Protein AF-A0A7G1IT68-F1 (afdb_monomer)

pLDDT: mean 86.22, std 8.09, range [57.31, 93.44]

Mean predicted aligned error: 4.83 Å

Organism: Mycobacterium kansasii (NCBI:txid1768)

Sequence (67 aa):
MFPFVFTAARLTEHHTAGGMSRQLPYLSELQPALFVEVSPELARIRGLTHMDWARSPAAPRWMRGCW

Nearest PDB structures (foldseek):
  2nya-assembly2_F  TM=9.529E-01  e=3.758E-02  Escherichia coli K-12
  7vw6-assembly1_A  TM=8.299E-01  e=2.401E-01  Methylorubrum extorquens AM1
  3ml1-assembly1_A  TM=8.137E-01  e=2.242E-01  Cupriavidus necator H16
  8j83-assembly1_A  TM=8.239E-01  e=3.160E-01  Methylorubrum extorquens AM1

InterPro domains:
  IPR009010 Aspartate decarboxylase-like domain superfamily [SSF50692] (2-55)

Solvent-accessible surface area (backbone atoms only — not comparable to full-atom values): 4457 Å² total; per-residue (Å²): 139,79,98,66,91,84,82,88,84,82,54,96,60,38,58,89,93,22,85,76,27,65,76,37,66,77,40,27,70,78,62,74,68,66,62,43,82,60,54,79,70,56,29,64,77,67,72,58,52,80,72,33,81,41,81,49,95,91,44,99,57,72,21,33,27,44,117

Radius of gyration: 13.28 Å; Cα contacts (8 Å, |Δi|>4): 69; chains: 1; bounding box: 30×22×32 Å

Structure (mmCIF, N/CA/C/O backbone):
data_AF-A0A7G1IT68-F1
#
_entry.id   AF-A0A7G1IT68-F1
#
loop_
_atom_site.group_PDB
_atom_site.id
_atom_site.type_symbol
_atom_site.label_atom_id
_atom_site.label_alt_id
_atom_site.label_comp_id
_atom_site.label_asym_id
_atom_site.label_entity_id
_atom_site.label_seq_id
_atom_site.pdbx_PDB_ins_code
_atom_site.Cartn_x
_atom_site.Cartn_y
_atom_site.Cartn_z
_atom_site.occupancy
_atom_site.B_iso_or_equiv
_atom_site.auth_seq_id
_atom_site.auth_comp_id
_atom_site.auth_asym_id
_atom_site.auth_atom_id
_atom_site.pdbx_PDB_model_num
ATOM 1 N N . MET A 1 1 ? -22.204 11.561 5.144 1.00 57.31 1 MET A N 1
ATOM 2 C CA . MET A 1 1 ? -21.151 12.013 6.080 1.00 57.31 1 MET A CA 1
ATOM 3 C C . MET A 1 1 ? -20.138 10.887 6.236 1.00 57.31 1 MET A C 1
ATOM 5 O O . MET A 1 1 ? -20.565 9.749 6.397 1.00 57.31 1 MET A O 1
ATOM 9 N N . PHE A 1 2 ? -18.838 11.169 6.119 1.00 76.50 2 PHE A N 1
ATOM 10 C CA . PHE A 1 2 ? -17.772 10.159 6.184 1.00 76.50 2 PHE A CA 1
ATOM 11 C C . PHE A 1 2 ? -16.951 10.378 7.464 1.00 76.50 2 PHE A C 1
ATOM 13 O O . PHE A 1 2 ? -16.199 11.344 7.521 1.00 76.50 2 PHE A O 1
ATOM 20 N N . PRO A 1 3 ? -17.115 9.541 8.507 1.00 86.62 3 PRO A N 1
ATOM 21 C CA . PRO A 1 3 ? -16.539 9.796 9.832 1.00 86.62 3 PRO A CA 1
ATOM 22 C C . PRO A 1 3 ? -15.056 9.410 9.953 1.00 86.62 3 PRO A C 1
ATOM 24 O O . PRO A 1 3 ? -14.521 9.407 11.055 1.00 86.62 3 PRO A O 1
ATOM 27 N N . PHE A 1 4 ? -14.400 9.047 8.848 1.00 86.69 4 PHE A N 1
ATOM 28 C CA . PHE A 1 4 ? -13.026 8.555 8.848 1.00 86.69 4 PHE A CA 1
ATOM 29 C C . PHE A 1 4 ? -12.160 9.361 7.896 1.00 86.69 4 PHE A C 1
ATOM 31 O O . PHE A 1 4 ? -12.609 9.762 6.821 1.00 86.69 4 PHE A O 1
ATOM 38 N N . VAL A 1 5 ? -10.907 9.552 8.295 1.00 88.75 5 VAL A N 1
ATOM 39 C CA . VAL A 1 5 ? 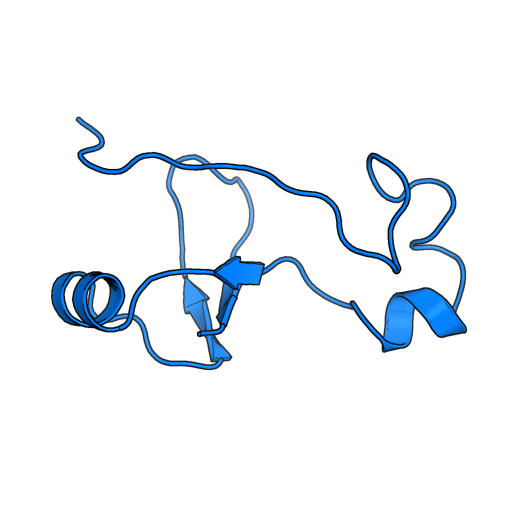-9.881 10.179 7.467 1.00 88.75 5 VAL A CA 1
ATOM 40 C C . VAL A 1 5 ? -9.284 9.114 6.554 1.00 88.75 5 VAL A C 1
ATOM 42 O O . VAL A 1 5 ? -8.907 8.039 7.015 1.00 88.75 5 VAL A O 1
ATOM 45 N N . PHE A 1 6 ? -9.214 9.414 5.260 1.00 88.50 6 PHE A N 1
ATOM 46 C CA . PHE A 1 6 ? -8.549 8.571 4.274 1.00 88.50 6 PHE A CA 1
ATOM 47 C C . PHE A 1 6 ? -7.243 9.241 3.852 1.00 88.50 6 PHE A C 1
ATOM 49 O O . PHE A 1 6 ? -7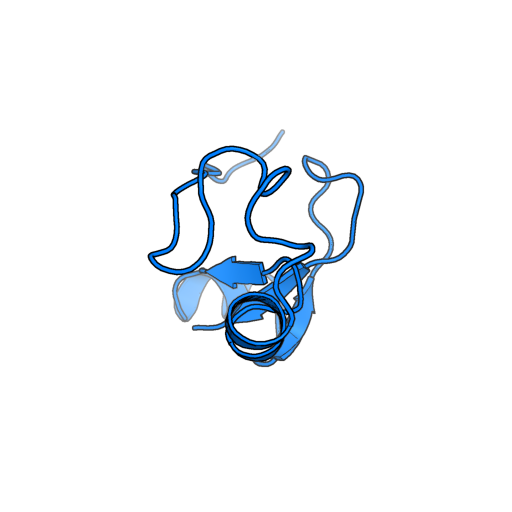.261 10.374 3.372 1.00 88.50 6 PHE A O 1
ATOM 56 N N . THR A 1 7 ? -6.127 8.534 4.011 1.00 90.31 7 THR A N 1
ATOM 57 C CA . THR A 1 7 ? -4.794 9.014 3.630 1.00 90.31 7 THR A CA 1
ATOM 58 C C . THR A 1 7 ? -4.230 8.115 2.539 1.00 90.31 7 THR A C 1
ATOM 60 O O . THR A 1 7 ? -4.354 6.896 2.613 1.00 90.31 7 THR A O 1
ATOM 63 N N . ALA A 1 8 ? -3.598 8.714 1.530 1.00 90.94 8 ALA A N 1
ATOM 64 C CA . ALA A 1 8 ? -2.876 7.990 0.492 1.00 90.94 8 ALA A CA 1
ATOM 65 C C . ALA A 1 8 ? -1.367 8.164 0.697 1.00 90.94 8 ALA A C 1
ATOM 67 O O . ALA A 1 8 ? -0.872 9.290 0.762 1.00 90.94 8 ALA A O 1
ATOM 68 N N . ALA A 1 9 ? -0.647 7.048 0.778 1.00 90.44 9 ALA A N 1
ATOM 69 C CA . ALA A 1 9 ? 0.805 7.006 0.902 1.00 90.44 9 ALA A CA 1
ATOM 70 C C . ALA A 1 9 ? 1.438 6.305 -0.310 1.00 90.44 9 ALA A C 1
ATOM 72 O O . ALA A 1 9 ? 0.745 5.764 -1.174 1.00 90.44 9 ALA A O 1
ATOM 73 N N . ARG A 1 10 ? 2.770 6.355 -0.394 1.00 92.38 10 ARG A N 1
ATOM 74 C CA . ARG A 1 10 ? 3.550 5.653 -1.421 1.00 92.38 10 ARG A CA 1
ATOM 75 C C . ARG A 1 10 ? 4.174 4.401 -0.828 1.00 92.38 10 ARG A C 1
ATOM 77 O O . ARG A 1 10 ? 4.496 4.377 0.354 1.00 92.38 10 ARG A O 1
ATOM 84 N N . LEU A 1 11 ? 4.395 3.422 -1.693 1.00 90.50 11 LEU A N 1
ATOM 85 C CA . LEU A 1 11 ? 5.116 2.197 -1.375 1.00 90.50 11 LEU A CA 1
ATOM 86 C C . LEU A 1 11 ? 6.460 2.195 -2.085 1.00 90.50 11 LEU A C 1
ATOM 88 O O . LEU A 1 11 ? 6.631 2.870 -3.104 1.00 90.50 11 LEU A O 1
ATOM 92 N N . THR A 1 12 ? 7.397 1.426 -1.547 1.00 92.25 12 THR A N 1
ATOM 93 C CA . THR A 1 12 ? 8.756 1.283 -2.073 1.00 92.25 12 THR A CA 1
ATOM 94 C C . THR A 1 12 ? 8.767 0.817 -3.528 1.00 92.25 12 THR A C 1
ATOM 96 O O . THR A 1 12 ? 9.576 1.288 -4.322 1.00 92.25 12 THR A O 1
ATOM 99 N N . GLU A 1 13 ? 7.820 -0.035 -3.911 1.00 93.00 13 GLU A N 1
ATOM 100 C CA . GLU A 1 13 ? 7.741 -0.683 -5.222 1.00 93.00 13 GLU A CA 1
ATOM 101 C C . GLU A 1 13 ? 7.116 0.222 -6.291 1.00 93.00 13 GLU A C 1
ATOM 103 O O . GLU A 1 13 ? 7.297 -0.007 -7.492 1.00 93.00 13 GLU A O 1
ATOM 108 N N . HIS A 1 14 ? 6.369 1.261 -5.893 1.00 93.12 14 HIS A N 1
ATOM 109 C CA . HIS A 1 14 ? 5.626 2.088 -6.836 1.00 93.12 14 HIS A CA 1
ATOM 110 C C . HIS A 1 14 ? 5.967 3.571 -6.801 1.00 93.12 14 HIS A C 1
ATOM 112 O O . HIS A 1 14 ? 5.731 4.298 -5.839 1.00 93.12 14 HIS A O 1
ATOM 118 N N . HIS A 1 15 ? 6.423 4.051 -7.957 1.00 91.75 15 HIS A N 1
ATOM 119 C CA . HIS A 1 15 ? 6.667 5.458 -8.185 1.00 91.75 15 HIS A CA 1
ATOM 120 C C . HIS A 1 15 ? 5.383 6.177 -8.617 1.00 91.75 15 HIS A C 1
ATOM 122 O O . HIS A 1 15 ? 4.784 5.824 -9.635 1.00 91.75 15 HIS A O 1
ATOM 128 N N . THR A 1 16 ? 5.001 7.206 -7.855 1.00 92.00 16 THR A N 1
ATOM 129 C CA . THR A 1 16 ? 3.847 8.092 -8.107 1.00 92.00 16 THR A CA 1
ATOM 130 C C . THR A 1 16 ? 2.543 7.324 -8.352 1.00 92.00 16 THR A C 1
ATOM 132 O O . THR A 1 16 ? 2.042 6.680 -7.437 1.00 92.00 16 THR A O 1
ATOM 135 N N . ALA A 1 17 ? 1.980 7.388 -9.560 1.00 87.56 17 ALA A N 1
ATOM 136 C CA . ALA A 1 17 ? 0.762 6.673 -9.942 1.00 87.56 17 ALA A CA 1
ATOM 137 C C . ALA A 1 17 ? 1.033 5.223 -10.397 1.00 87.56 17 ALA A C 1
ATOM 139 O O . ALA A 1 17 ? 0.105 4.461 -10.665 1.00 87.56 17 ALA A O 1
ATOM 140 N N . GLY A 1 18 ? 2.305 4.831 -10.502 1.00 88.94 18 GLY A N 1
ATOM 141 C CA . GLY A 1 18 ? 2.728 3.514 -10.962 1.00 88.94 18 GLY A CA 1
ATOM 142 C C . GLY A 1 18 ? 2.857 3.384 -12.480 1.00 88.94 18 GLY A C 1
ATOM 143 O O . GLY A 1 18 ? 3.020 2.270 -12.962 1.00 88.94 18 GLY A O 1
ATOM 144 N N . GLY A 1 19 ? 2.817 4.483 -13.244 1.00 90.94 19 GLY A N 1
ATOM 145 C CA . GLY A 1 19 ? 2.927 4.443 -14.712 1.00 90.94 19 GLY A CA 1
ATOM 146 C C . GLY A 1 19 ? 4.233 3.817 -15.217 1.00 90.94 19 GLY A C 1
ATOM 147 O O . GLY A 1 19 ? 4.223 3.105 -16.214 1.00 90.94 19 GLY A O 1
ATOM 148 N N . MET A 1 20 ? 5.336 4.020 -14.490 1.00 91.69 20 MET A N 1
ATOM 149 C CA . MET A 1 20 ? 6.626 3.392 -14.800 1.00 91.69 20 MET A CA 1
ATOM 150 C C . MET A 1 20 ? 6.789 2.015 -14.140 1.00 91.69 20 MET A C 1
ATOM 152 O O . MET A 1 20 ? 7.373 1.116 -14.732 1.00 91.69 20 MET A O 1
ATOM 156 N N . SER A 1 21 ? 6.284 1.831 -12.915 1.00 91.94 21 SER A N 1
ATOM 157 C CA . SER A 1 21 ? 6.593 0.644 -12.107 1.00 91.94 21 SER A CA 1
ATOM 158 C C . SER A 1 21 ? 5.597 -0.507 -12.216 1.00 91.94 21 SER A C 1
ATOM 160 O O . SER A 1 21 ? 5.993 -1.649 -12.025 1.00 91.94 21 SER A O 1
ATOM 162 N N . ARG A 1 22 ? 4.329 -0.260 -12.574 1.00 90.88 22 ARG A N 1
ATOM 163 C CA . ARG A 1 22 ? 3.306 -1.320 -12.723 1.00 90.88 22 ARG A CA 1
ATOM 164 C C . ARG A 1 22 ? 3.452 -2.160 -13.994 1.00 90.88 22 ARG A C 1
ATOM 166 O O . ARG A 1 22 ? 2.709 -3.112 -14.178 1.00 90.88 22 ARG A O 1
ATOM 173 N N . GLN A 1 23 ? 4.357 -1.772 -14.889 1.00 91.31 23 GLN A N 1
ATOM 174 C CA . GLN A 1 23 ? 4.692 -2.537 -16.094 1.00 91.31 23 GLN A CA 1
ATOM 175 C C . GLN A 1 23 ? 5.972 -3.366 -15.904 1.00 91.31 23 GLN A C 1
ATOM 177 O O . GLN A 1 23 ? 6.300 -4.187 -16.753 1.00 91.31 23 GLN A O 1
ATOM 182 N N . LEU A 1 24 ? 6.700 -3.162 -14.798 1.00 93.12 24 LEU A N 1
ATOM 183 C CA . LEU A 1 24 ? 7.893 -3.932 -14.455 1.00 93.12 24 LEU A CA 1
ATOM 184 C C . LEU A 1 24 ? 7.452 -5.206 -13.711 1.00 93.12 24 LEU A C 1
ATOM 186 O O . LEU A 1 24 ? 6.901 -5.076 -12.611 1.00 93.12 24 LEU A O 1
ATOM 190 N N . PRO A 1 25 ? 7.680 -6.416 -14.265 1.00 90.44 25 PRO A N 1
ATOM 191 C CA . PRO A 1 25 ? 7.155 -7.662 -13.697 1.00 90.44 25 PRO A CA 1
ATOM 192 C C . PRO A 1 25 ? 7.570 -7.876 -12.241 1.00 90.44 25 PRO A C 1
ATOM 194 O O . PRO A 1 25 ? 6.714 -8.053 -11.383 1.00 90.44 25 PRO A O 1
ATOM 197 N N . TYR A 1 26 ? 8.860 -7.704 -11.938 1.00 93.25 26 TYR A N 1
ATOM 198 C CA . TYR A 1 26 ? 9.391 -7.880 -10.584 1.00 93.25 26 TYR A CA 1
ATOM 199 C C . TYR A 1 26 ? 8.741 -6.958 -9.542 1.00 93.25 26 TYR A C 1
ATOM 201 O O . TYR A 1 26 ? 8.462 -7.383 -8.428 1.00 93.25 26 TYR A O 1
ATOM 209 N N . LEU A 1 27 ? 8.466 -5.697 -9.891 1.00 92.31 27 LEU A N 1
ATOM 210 C CA . LEU A 1 27 ? 7.821 -4.758 -8.964 1.00 92.31 27 LEU A CA 1
ATOM 211 C C . LEU A 1 27 ? 6.319 -5.029 -8.836 1.00 92.31 27 LEU A C 1
ATOM 213 O O . LEU A 1 27 ? 5.729 -4.830 -7.776 1.00 92.31 27 LEU A O 1
ATOM 217 N N . SER A 1 28 ? 5.699 -5.496 -9.917 1.00 91.00 28 SER A N 1
ATOM 218 C CA . SER A 1 28 ? 4.263 -5.770 -9.960 1.00 91.00 28 SER A CA 1
ATOM 219 C C . SER A 1 28 ? 3.892 -7.064 -9.237 1.00 91.00 28 SER A C 1
ATOM 221 O O . SER A 1 28 ? 2.779 -7.168 -8.731 1.00 91.00 28 SER A O 1
ATOM 223 N N . GLU A 1 29 ? 4.814 -8.024 -9.141 1.00 93.44 29 GLU A N 1
ATOM 224 C CA . GLU A 1 29 ? 4.652 -9.231 -8.323 1.00 93.44 29 GLU A CA 1
ATOM 225 C C . GLU A 1 29 ? 4.637 -8.918 -6.821 1.00 93.44 29 GLU A C 1
ATOM 227 O O . GLU A 1 29 ? 3.838 -9.498 -6.088 1.00 93.44 29 GLU A O 1
ATOM 232 N N . LEU A 1 30 ? 5.462 -7.968 -6.365 1.00 92.25 30 LEU A N 1
ATOM 233 C CA . LEU A 1 30 ? 5.538 -7.572 -4.954 1.00 92.25 30 LEU A CA 1
ATOM 234 C C . LEU A 1 30 ? 4.280 -6.828 -4.480 1.00 92.25 30 LEU A C 1
ATOM 236 O O . LEU A 1 30 ? 3.824 -7.023 -3.355 1.00 92.25 30 LEU A O 1
ATOM 240 N N . GLN A 1 31 ? 3.704 -5.979 -5.335 1.00 90.81 31 GLN A N 1
ATOM 241 C CA . GLN A 1 31 ? 2.575 -5.110 -4.982 1.00 90.81 31 GLN A CA 1
ATOM 242 C C . GLN A 1 31 ? 1.498 -5.133 -6.093 1.00 90.81 31 GLN A C 1
ATOM 244 O O . GLN A 1 31 ? 1.293 -4.156 -6.816 1.00 90.81 31 GLN A O 1
ATOM 249 N N . PRO A 1 32 ? 0.761 -6.249 -6.255 1.00 89.44 32 PRO A N 1
ATOM 250 C CA . PRO A 1 32 ? -0.070 -6.468 -7.443 1.00 89.44 32 PRO A CA 1
ATOM 251 C C . PRO A 1 32 ? -1.407 -5.719 -7.425 1.00 89.44 32 PRO A C 1
ATOM 253 O O . PRO A 1 32 ? -2.002 -5.460 -8.473 1.00 89.44 32 PRO A O 1
ATOM 256 N N . ALA A 1 33 ? -1.935 -5.403 -6.241 1.00 88.31 33 ALA A N 1
ATOM 257 C CA . ALA A 1 33 ? -3.305 -4.924 -6.085 1.00 88.31 33 ALA A CA 1
ATOM 258 C C . ALA A 1 33 ? -3.403 -3.744 -5.123 1.00 88.31 33 ALA A C 1
ATOM 260 O O . ALA A 1 33 ? -2.660 -3.647 -4.156 1.00 88.31 33 ALA A O 1
ATOM 261 N N . LEU A 1 34 ? -4.371 -2.863 -5.363 1.00 88.94 34 LEU A N 1
ATOM 262 C CA . LEU A 1 34 ? -4.687 -1.781 -4.437 1.00 88.94 34 LEU A CA 1
ATOM 263 C C . LEU A 1 34 ? -5.193 -2.356 -3.104 1.00 88.94 34 LEU A C 1
ATOM 265 O O . LEU A 1 34 ? -6.036 -3.259 -3.095 1.00 88.94 34 LEU A O 1
ATOM 269 N N . PHE A 1 35 ? -4.704 -1.810 -1.997 1.00 90.75 35 PHE A N 1
ATOM 270 C CA . PHE A 1 35 ? -5.094 -2.211 -0.650 1.00 90.75 35 PHE A CA 1
ATOM 271 C C . PHE A 1 35 ? -5.399 -0.993 0.218 1.00 90.75 35 PHE A C 1
ATOM 273 O O . PHE A 1 35 ? -5.148 0.149 -0.174 1.00 90.75 35 PHE A O 1
ATOM 280 N N . VAL A 1 36 ? -5.988 -1.259 1.376 1.00 90.88 36 VAL A N 1
ATOM 281 C CA . VAL A 1 36 ? -6.220 -0.272 2.423 1.00 90.88 36 VAL A CA 1
ATOM 282 C C . VAL A 1 36 ? -5.680 -0.822 3.735 1.00 90.88 36 VAL A C 1
ATOM 284 O O . VAL A 1 36 ? -5.974 -1.962 4.095 1.00 90.88 36 VAL A O 1
ATOM 287 N N . GLU A 1 37 ? -4.895 0.000 4.422 1.00 91.25 37 GLU A N 1
ATOM 288 C CA . GLU A 1 37 ? -4.455 -0.246 5.792 1.00 91.25 37 GLU A CA 1
ATOM 289 C C . GLU A 1 37 ? -5.435 0.42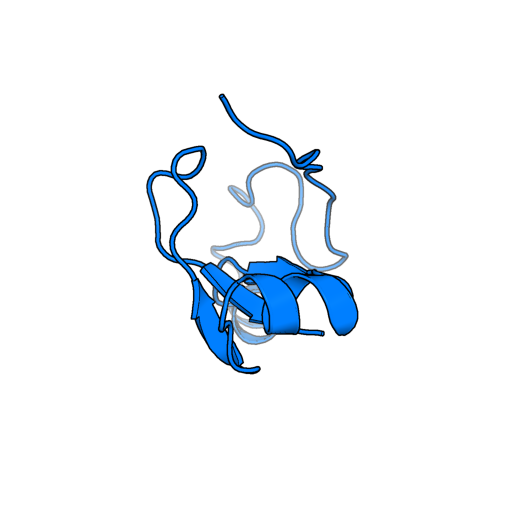6 6.748 1.00 91.25 37 GLU A C 1
ATOM 291 O O . GLU A 1 37 ? -5.847 1.574 6.555 1.00 91.25 37 GLU A O 1
ATOM 296 N N . VAL A 1 38 ? -5.849 -0.309 7.768 1.00 90.69 38 VAL A N 1
ATOM 297 C CA . VAL A 1 38 ? -6.797 0.141 8.792 1.00 90.69 38 VAL A CA 1
ATOM 298 C C . VAL A 1 38 ? -6.256 -0.256 10.174 1.00 90.69 38 VAL A C 1
ATOM 300 O O . VAL A 1 38 ? -5.325 -1.040 10.252 1.00 90.69 38 VAL A O 1
ATOM 303 N N . SER A 1 39 ? -6.803 0.250 11.288 1.00 90.38 39 SER A N 1
ATOM 304 C CA . SER A 1 39 ? -6.459 -0.264 12.636 1.00 90.38 39 SER A CA 1
ATOM 305 C C . SER A 1 39 ? -7.404 -1.391 13.086 1.00 90.38 39 SER A C 1
ATOM 307 O O . SER A 1 39 ? -8.598 -1.282 12.781 1.00 90.38 39 SER A O 1
ATOM 309 N N . PRO A 1 40 ? -6.947 -2.449 13.795 1.00 88.81 40 PRO A N 1
ATOM 310 C CA . PRO A 1 40 ? -7.761 -3.609 14.206 1.00 88.81 40 PRO A CA 1
ATOM 311 C C . PRO A 1 40 ? -9.168 -3.260 14.718 1.00 88.81 40 PRO A C 1
ATOM 313 O O . PRO A 1 40 ? -10.173 -3.877 14.347 1.00 88.81 40 PRO A O 1
ATOM 316 N N . GLU A 1 41 ? -9.266 -2.199 15.513 1.00 90.81 41 GLU A N 1
ATOM 317 C CA . GLU A 1 41 ? -10.513 -1.670 16.055 1.00 90.81 41 GLU A CA 1
ATOM 318 C C . GLU A 1 41 ? -11.468 -1.172 14.959 1.00 90.81 41 GLU A C 1
ATOM 320 O O . GLU A 1 41 ? -12.672 -1.435 15.018 1.00 90.81 41 GLU A O 1
ATOM 325 N N . LEU A 1 42 ? -10.948 -0.481 13.941 1.00 89.31 42 LEU A N 1
ATOM 326 C CA . LEU A 1 42 ? -1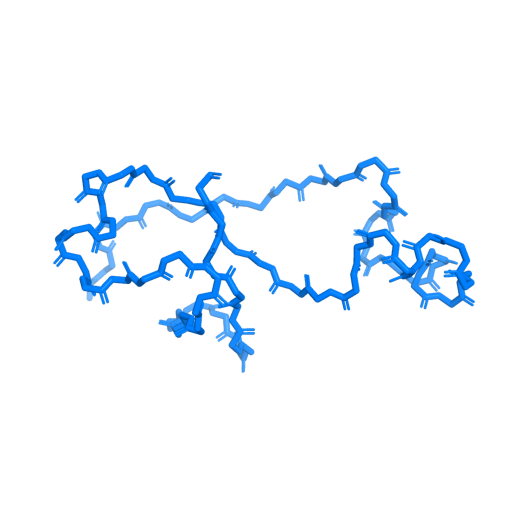1.721 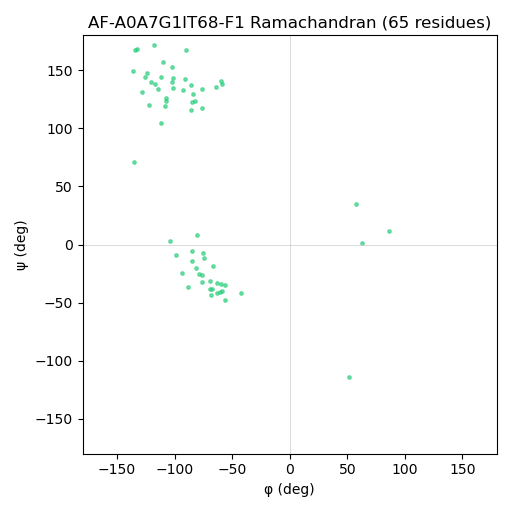0.124 12.860 1.00 89.31 42 LEU A CA 1
ATOM 327 C C . LEU A 1 42 ? -12.364 -0.918 11.945 1.00 89.31 42 LEU A C 1
ATOM 329 O O . LEU A 1 42 ? -13.544 -0.781 11.612 1.00 89.31 42 LEU A O 1
ATOM 333 N N . ALA A 1 43 ? -11.652 -1.975 11.551 1.00 89.38 43 ALA A N 1
ATOM 334 C CA . ALA A 1 43 ? -12.335 -3.025 10.796 1.00 89.38 43 ALA A CA 1
ATOM 335 C C . ALA A 1 43 ? -13.319 -3.794 11.653 1.00 89.38 43 ALA A C 1
ATOM 337 O O . ALA A 1 43 ? -14.325 -4.217 11.102 1.00 89.38 43 ALA A O 1
ATOM 338 N N . ARG A 1 44 ? -13.094 -3.974 12.961 1.00 89.25 44 ARG A N 1
ATOM 339 C CA . ARG A 1 44 ? -14.111 -4.617 13.802 1.00 89.25 44 ARG A CA 1
ATOM 340 C C . ARG A 1 44 ? -15.406 -3.805 13.794 1.00 89.25 44 ARG A C 1
ATOM 342 O O . ARG A 1 44 ? -16.483 -4.374 13.660 1.00 89.25 44 ARG A O 1
ATOM 349 N N . ILE A 1 45 ? -15.298 -2.474 13.853 1.00 90.25 45 ILE A N 1
ATOM 350 C CA . ILE A 1 45 ? -16.437 -1.549 13.724 1.00 90.25 45 ILE A CA 1
ATOM 351 C C . ILE A 1 45 ? -17.103 -1.656 12.341 1.00 90.25 45 ILE A C 1
ATOM 353 O O . ILE A 1 45 ? -18.310 -1.456 12.222 1.00 90.25 45 ILE A O 1
ATOM 357 N N . ARG A 1 46 ? -16.335 -1.946 11.284 1.00 86.69 46 ARG A N 1
ATOM 358 C CA . ARG A 1 46 ? -16.822 -1.995 9.895 1.00 86.69 46 ARG A CA 1
ATOM 359 C C . ARG A 1 46 ? -17.025 -3.391 9.315 1.00 86.69 46 ARG A C 1
ATOM 361 O O . ARG A 1 46 ? -17.409 -3.486 8.154 1.00 86.69 46 ARG A O 1
ATOM 368 N N . GLY A 1 47 ? -16.820 -4.437 10.110 1.00 88.06 47 GLY A N 1
ATOM 369 C CA . GLY A 1 47 ? -16.889 -5.827 9.673 1.00 88.06 47 GLY A CA 1
ATOM 370 C C . GLY A 1 47 ? -15.926 -6.165 8.532 1.00 88.06 47 GLY A C 1
ATOM 371 O O . GLY A 1 47 ? -16.306 -6.937 7.659 1.00 88.06 47 GLY A O 1
ATOM 372 N N . LEU A 1 48 ? -14.724 -5.568 8.484 1.00 89.19 48 LEU A N 1
ATOM 373 C CA . LEU A 1 48 ? -13.729 -5.938 7.466 1.00 89.19 48 LEU A CA 1
ATOM 374 C C . LEU A 1 48 ? -12.908 -7.135 7.951 1.00 89.19 48 LEU A C 1
ATOM 376 O O . LEU A 1 48 ? -12.466 -7.182 9.101 1.00 89.19 48 LEU A O 1
ATOM 380 N N . THR A 1 49 ? -12.681 -8.077 7.046 1.00 87.62 49 THR A N 1
ATOM 381 C CA . THR A 1 49 ? -11.840 -9.251 7.279 1.00 87.62 49 THR A CA 1
ATOM 382 C C . THR A 1 49 ? -10.475 -9.025 6.637 1.00 87.62 49 THR A C 1
ATOM 384 O O . THR A 1 49 ? -10.369 -8.421 5.568 1.00 87.62 49 THR A O 1
ATOM 387 N N . HIS A 1 50 ? -9.416 -9.499 7.295 1.00 86.25 50 HIS A N 1
ATOM 388 C CA . HIS A 1 50 ? -8.064 -9.432 6.744 1.00 86.25 50 HIS A CA 1
ATOM 389 C C . HIS A 1 50 ? -7.987 -10.167 5.398 1.00 86.25 50 HIS A C 1
ATOM 391 O O . HIS A 1 50 ? -8.553 -11.248 5.249 1.00 86.25 50 HIS A O 1
ATOM 397 N N . MET A 1 51 ? -7.277 -9.579 4.437 1.00 85.19 51 MET A N 1
ATOM 398 C CA . MET A 1 51 ? -7.121 -10.020 3.044 1.00 85.19 51 MET A CA 1
ATOM 399 C C . MET A 1 51 ? -8.403 -10.055 2.208 1.00 85.19 51 MET A C 1
ATOM 401 O O . MET A 1 51 ? -8.350 -10.382 1.018 1.00 85.19 51 MET A O 1
ATOM 405 N N . ASP A 1 52 ? -9.533 -9.664 2.789 1.00 87.75 52 ASP A N 1
ATOM 406 C CA . ASP A 1 52 ? -10.812 -9.638 2.102 1.00 87.75 52 ASP A CA 1
ATOM 407 C C . ASP A 1 52 ? -11.053 -8.284 1.422 1.00 87.75 52 ASP A C 1
ATOM 409 O O . ASP A 1 52 ? -10.333 -7.300 1.635 1.00 87.75 52 ASP A O 1
ATOM 413 N N . TRP A 1 53 ? -12.053 -8.227 0.549 1.00 85.62 53 TRP A N 1
ATOM 414 C CA . TRP A 1 53 ? -12.332 -7.026 -0.230 1.00 85.62 53 TRP A CA 1
ATOM 415 C C . TRP A 1 53 ? -13.147 -5.996 0.558 1.00 85.62 53 TRP A C 1
ATOM 417 O O . TRP A 1 53 ? -14.278 -6.236 0.972 1.00 85.62 53 TRP A O 1
ATOM 427 N N . ALA A 1 54 ? -12.605 -4.787 0.669 1.00 86.06 54 ALA A N 1
ATOM 428 C CA . ALA A 1 54 ? -13.267 -3.615 1.214 1.00 86.06 54 ALA A CA 1
ATOM 429 C C . ALA A 1 54 ? -13.733 -2.676 0.091 1.00 86.06 54 ALA A C 1
ATOM 431 O O . ALA A 1 54 ? -13.018 -2.421 -0.886 1.00 86.06 54 ALA A O 1
ATOM 432 N N . ARG A 1 55 ? -14.934 -2.108 0.255 1.00 84.75 55 ARG A N 1
ATOM 433 C CA . ARG A 1 55 ? -15.459 -1.054 -0.620 1.00 84.75 55 ARG A CA 1
ATOM 434 C C . ARG A 1 55 ? -15.472 0.283 0.109 1.00 84.75 55 ARG A C 1
ATOM 436 O O . ARG A 1 55 ? -16.171 0.454 1.104 1.00 84.75 55 ARG A O 1
ATOM 443 N N . SER A 1 56 ? -14.729 1.243 -0.431 1.00 77.62 56 SER A N 1
ATOM 444 C CA . SER A 1 56 ? -14.750 2.637 0.008 1.00 77.62 56 SER A CA 1
ATOM 445 C C . SER A 1 56 ? -15.601 3.467 -0.958 1.00 77.62 56 SER A C 1
ATOM 447 O O . SER A 1 56 ? -15.420 3.345 -2.164 1.00 77.62 56 SER A O 1
ATOM 449 N N . PRO A 1 57 ? -16.500 4.340 -0.477 1.00 79.06 57 PRO A N 1
ATOM 450 C CA . PRO A 1 57 ? -17.222 5.276 -1.340 1.00 79.06 57 PRO A CA 1
ATOM 451 C C . PRO A 1 57 ? -16.305 6.339 -1.969 1.00 79.06 57 PRO A C 1
ATO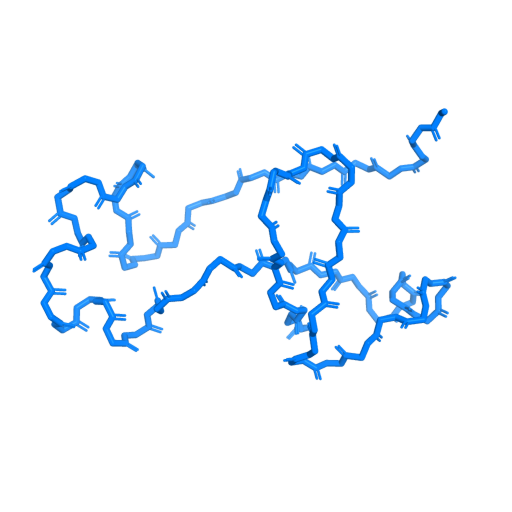M 453 O O . PRO A 1 57 ? -16.683 6.946 -2.963 1.00 79.06 57 PRO A O 1
ATOM 456 N N . ALA A 1 58 ? -15.108 6.556 -1.414 1.00 75.62 58 ALA A N 1
ATOM 457 C CA . ALA A 1 58 ? -14.119 7.486 -1.956 1.00 75.62 58 ALA A CA 1
ATOM 458 C C . ALA A 1 58 ? -13.235 6.858 -3.050 1.00 75.62 58 ALA A C 1
ATOM 460 O O . ALA A 1 58 ? -12.552 7.584 -3.768 1.00 75.62 58 ALA A O 1
ATOM 461 N N . ALA A 1 59 ? -13.233 5.527 -3.186 1.00 72.62 59 ALA A N 1
ATOM 462 C CA . ALA A 1 59 ? -12.434 4.820 -4.178 1.00 72.62 59 ALA A CA 1
ATOM 463 C C . ALA A 1 59 ? -13.334 4.115 -5.208 1.00 72.62 59 ALA A C 1
ATOM 465 O O . ALA A 1 59 ? -14.265 3.403 -4.835 1.00 72.62 59 ALA A O 1
ATOM 466 N N . PRO A 1 60 ? -13.045 4.234 -6.514 1.00 68.56 60 PRO A N 1
ATOM 467 C CA . PRO A 1 60 ? -13.852 3.594 -7.553 1.00 68.56 60 PRO A CA 1
ATOM 468 C C . PRO A 1 60 ? -13.632 2.075 -7.646 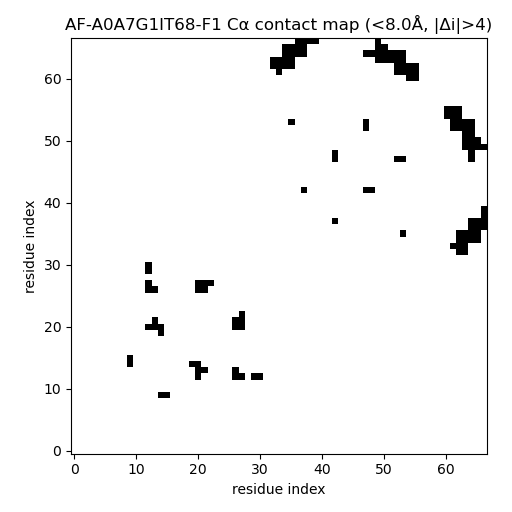1.00 68.56 60 PRO A C 1
ATOM 470 O O . PRO A 1 60 ? -14.391 1.386 -8.323 1.00 68.56 60 PRO A O 1
ATOM 473 N N . ARG A 1 61 ? -12.597 1.537 -6.985 1.00 74.50 61 ARG A N 1
ATOM 474 C CA . ARG A 1 61 ? -12.204 0.125 -7.052 1.00 74.50 61 ARG A CA 1
ATOM 475 C C . ARG A 1 61 ? -12.175 -0.503 -5.661 1.00 74.50 61 ARG A C 1
ATOM 477 O O . ARG A 1 61 ? -11.834 0.158 -4.684 1.00 74.50 61 ARG A O 1
ATOM 484 N N . TRP A 1 62 ? -12.505 -1.791 -5.606 1.00 75.38 62 TRP A N 1
ATOM 485 C C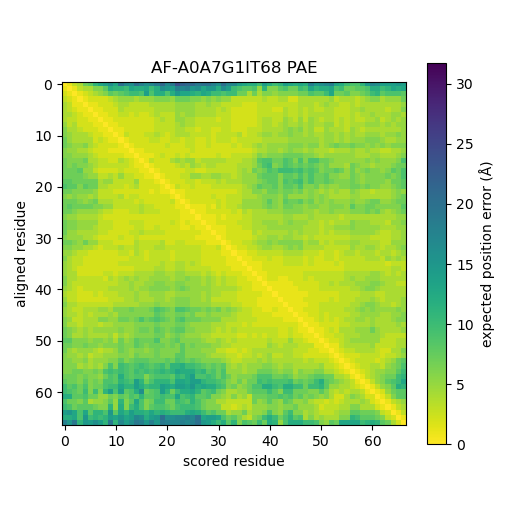A . TRP A 1 62 ? -12.341 -2.626 -4.420 1.00 75.38 62 TRP A CA 1
ATOM 486 C C . TRP A 1 62 ? -10.866 -2.683 -4.006 1.00 75.38 62 TRP A C 1
ATOM 488 O O . TRP A 1 62 ? -9.978 -2.743 -4.860 1.00 75.38 62 TRP A O 1
ATOM 498 N N . MET A 1 63 ? -10.620 -2.654 -2.700 1.00 82.25 63 MET A N 1
ATOM 499 C CA . MET A 1 63 ? -9.289 -2.687 -2.093 1.00 82.25 63 MET A CA 1
ATOM 500 C C . MET A 1 63 ? -9.195 -3.907 -1.186 1.00 82.25 63 MET A C 1
ATOM 502 O O . MET A 1 63 ? -10.160 -4.201 -0.488 1.00 82.25 63 MET A O 1
ATOM 506 N N . ARG A 1 64 ? -8.066 -4.617 -1.172 1.00 78.12 64 ARG A N 1
ATOM 507 C CA . ARG A 1 64 ? -7.863 -5.671 -0.165 1.00 78.12 64 ARG A CA 1
ATOM 508 C C . ARG A 1 64 ? -7.533 -5.044 1.187 1.00 78.12 64 ARG A C 1
ATOM 510 O O . ARG A 1 64 ? -6.734 -4.113 1.239 1.00 78.12 64 ARG A O 1
ATOM 517 N N . GLY A 1 65 ? -8.167 -5.510 2.257 1.00 73.31 65 GLY A N 1
ATOM 518 C CA . GLY A 1 65 ? -7.843 -5.072 3.612 1.00 73.31 65 GLY A CA 1
ATOM 519 C C . GLY A 1 65 ? -6.556 -5.736 4.089 1.00 73.31 65 GLY A C 1
ATOM 520 O O . GLY A 1 65 ? -6.525 -6.954 4.222 1.00 73.31 65 GLY A O 1
ATOM 521 N N . CYS A 1 66 ? -5.516 -4.957 4.369 1.00 65.25 66 CYS A N 1
ATOM 522 C CA . CYS A 1 66 ? -4.354 -5.429 5.122 1.00 65.25 66 CYS A CA 1
ATOM 523 C C . CYS A 1 66 ? -4.325 -4.731 6.481 1.00 65.25 66 CYS A C 1
ATOM 525 O O . CYS A 1 66 ? -4.734 -3.577 6.604 1.00 65.25 66 CYS A O 1
ATOM 527 N N . TRP A 1 67 ? -3.889 -5.473 7.491 1.00 57.72 67 TRP A N 1
ATOM 528 C CA . TRP A 1 67 ? -3.562 -4.944 8.807 1.00 57.72 67 TRP A CA 1
ATOM 529 C C . TRP A 1 67 ? -2.058 -4.807 8.905 1.00 57.72 67 TRP A C 1
ATOM 531 O O . TRP A 1 67 ? -1.397 -5.772 8.453 1.00 57.72 67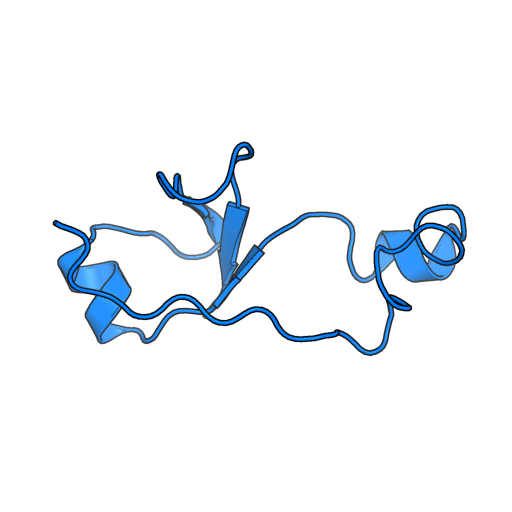 TRP A O 1
#

Secondary structure (DSSP, 8-state):
---S-------TT--TTSTTTTTSHHHHHHS-S-EEE--HHHHHHHTPPTTSEE--TT-SS-EEEE-

Foldseek 3Di:
DDPDDDDDDDDPQADDPRPPRCVPVVSCVVPVFAADEDDPVVCVVVVADAQDWDDDPVDPDTHGYHD